Protein AF-A0A7W1YIN0-F1 (afdb_monomer)

Sequence (105 aa):
MDLLVPATVGGTIFRVDLGMGLIERIEARDYLIAADALGPFGLPLRGDRISEDLLGLGQGPGQSAVIRHTAEVLAPGREPHWRWVDATRLAYRIHTKHLSTEPIP

Structure (mmCIF, N/CA/C/O backbone):
data_AF-A0A7W1YIN0-F1
#
_entry.id   AF-A0A7W1YIN0-F1
#
loop_
_atom_site.group_PDB
_atom_site.id
_atom_site.type_symbol
_atom_site.label_atom_id
_atom_site.label_alt_id
_atom_site.label_comp_id
_atom_site.label_asym_id
_atom_site.label_entity_id
_atom_site.label_seq_id
_atom_site.pdbx_PDB_ins_code
_atom_site.Cartn_x
_atom_site.Cartn_y
_atom_site.Cartn_z
_atom_site.occupancy
_atom_site.B_iso_or_equiv
_atom_site.auth_seq_id
_atom_site.auth_comp_id
_atom_site.auth_asym_id
_atom_site.auth_atom_id
_atom_site.pdbx_PDB_model_num
ATOM 1 N N . MET A 1 1 ? -15.145 -6.171 -1.110 1.00 68.75 1 MET A N 1
ATOM 2 C CA . MET A 1 1 ? -15.606 -5.506 0.123 1.00 68.75 1 MET A CA 1
ATOM 3 C C . MET A 1 1 ? -14.598 -4.422 0.386 1.00 68.75 1 MET A C 1
ATOM 5 O O . MET A 1 1 ? -13.413 -4.730 0.372 1.00 68.75 1 MET A O 1
ATOM 9 N N . ASP A 1 2 ? -15.063 -3.196 0.570 1.00 87.25 2 ASP A N 1
ATOM 10 C CA . ASP A 1 2 ? -14.174 -2.050 0.724 1.00 87.25 2 ASP A CA 1
ATOM 11 C C . ASP A 1 2 ? -14.016 -1.760 2.217 1.00 87.25 2 ASP A C 1
ATOM 13 O O . ASP A 1 2 ? -14.980 -1.871 2.980 1.00 87.25 2 ASP A O 1
ATOM 17 N N . LEU A 1 3 ? -12.794 -1.444 2.641 1.00 94.38 3 LEU A N 1
ATOM 18 C CA . LEU A 1 3 ? -12.453 -1.226 4.041 1.00 94.38 3 LEU A CA 1
ATOM 19 C C . LEU A 1 3 ? -11.709 0.101 4.185 1.00 94.38 3 LEU A C 1
ATOM 21 O O . LEU A 1 3 ? -10.665 0.303 3.568 1.00 94.38 3 LEU A O 1
ATOM 25 N N . LEU A 1 4 ? -12.248 0.999 5.010 1.00 96.19 4 LEU A N 1
ATOM 26 C CA . LEU A 1 4 ? -11.619 2.279 5.317 1.00 96.19 4 LEU A CA 1
ATOM 27 C C . LEU A 1 4 ? -10.745 2.129 6.564 1.00 96.19 4 LEU A C 1
ATOM 29 O O . LEU A 1 4 ? -11.253 1.823 7.642 1.00 96.19 4 LEU A O 1
ATOM 33 N N . VAL A 1 5 ? -9.440 2.358 6.417 1.00 95.94 5 VAL A N 1
ATOM 34 C CA . VAL A 1 5 ? -8.454 2.214 7.498 1.00 95.94 5 VAL A CA 1
ATOM 35 C C . VAL A 1 5 ? -7.465 3.376 7.509 1.00 95.94 5 VAL A C 1
ATOM 37 O O . VAL A 1 5 ? -7.158 3.926 6.449 1.00 95.94 5 VAL A O 1
ATOM 40 N N . PRO A 1 6 ? -6.912 3.738 8.679 1.00 96.31 6 PRO A N 1
ATOM 41 C CA . PRO A 1 6 ? -5.750 4.611 8.742 1.00 96.31 6 PRO A CA 1
ATOM 42 C C . PRO A 1 6 ? -4.542 3.953 8.065 1.00 96.31 6 PRO A C 1
ATOM 44 O O . PRO A 1 6 ? -4.260 2.774 8.285 1.00 96.31 6 PRO A O 1
ATOM 47 N N . ALA A 1 7 ? -3.798 4.735 7.288 1.00 96.94 7 ALA A N 1
ATOM 48 C CA . ALA A 1 7 ? -2.564 4.299 6.651 1.00 96.94 7 ALA A CA 1
ATOM 49 C C . ALA A 1 7 ? -1.504 5.401 6.722 1.00 96.94 7 ALA A C 1
ATOM 51 O O . ALA A 1 7 ? -1.819 6.589 6.672 1.00 96.94 7 ALA A O 1
ATOM 52 N N . THR A 1 8 ? -0.236 5.006 6.810 1.00 97.44 8 THR A N 1
ATOM 53 C CA . THR A 1 8 ? 0.902 5.913 6.613 1.00 97.44 8 THR A CA 1
ATOM 54 C C . THR A 1 8 ? 1.496 5.674 5.232 1.00 97.44 8 THR A C 1
ATOM 56 O O . THR A 1 8 ? 1.815 4.537 4.884 1.00 97.44 8 THR A O 1
ATOM 59 N N . VAL A 1 9 ? 1.677 6.737 4.450 1.00 97.38 9 VAL A N 1
ATOM 60 C CA . VAL A 1 9 ? 2.350 6.654 3.148 1.00 97.38 9 VAL A CA 1
ATOM 61 C C . VAL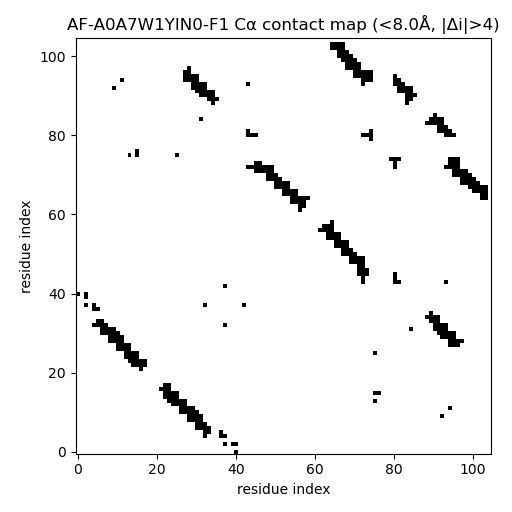 A 1 9 ? 3.850 6.479 3.366 1.00 97.38 9 VAL A C 1
ATOM 63 O O . VAL A 1 9 ? 4.494 7.293 4.026 1.00 97.38 9 VAL A O 1
ATOM 66 N N . GLY A 1 10 ? 4.401 5.409 2.803 1.00 96.88 10 GLY A N 1
ATOM 67 C CA . GLY A 1 10 ? 5.829 5.116 2.808 1.00 96.88 10 GLY A CA 1
ATOM 68 C C . GLY A 1 10 ? 6.403 5.035 1.398 1.00 96.88 10 GLY A C 1
ATOM 69 O O . GLY A 1 10 ? 5.719 5.276 0.402 1.00 96.88 10 GLY A O 1
ATOM 70 N N . GLY A 1 11 ? 7.674 4.648 1.318 1.00 97.12 11 GLY A N 1
ATOM 71 C CA . GLY A 1 11 ? 8.321 4.324 0.055 1.00 97.12 11 GLY A CA 1
ATOM 72 C C . GLY A 1 11 ? 9.388 3.247 0.208 1.00 97.12 11 GLY A C 1
ATOM 73 O O . GLY A 1 11 ? 10.038 3.126 1.257 1.00 97.12 11 GLY A O 1
ATOM 74 N N . THR A 1 12 ? 9.576 2.483 -0.864 1.00 97.06 12 THR A N 1
ATOM 75 C CA . THR A 1 12 ? 10.626 1.472 -0.995 1.00 97.06 12 THR A CA 1
ATOM 76 C C . THR A 1 12 ? 11.384 1.684 -2.297 1.00 97.06 12 THR A C 1
ATOM 78 O O . THR A 1 12 ? 10.801 1.919 -3.353 1.00 97.06 12 THR A O 1
ATOM 81 N N . ILE A 1 13 ? 12.711 1.589 -2.212 1.00 97.12 13 ILE A N 1
ATOM 82 C CA . ILE A 1 13 ? 13.597 1.557 -3.373 1.00 97.12 13 ILE A CA 1
ATOM 83 C C . ILE A 1 13 ? 13.941 0.095 -3.638 1.00 97.12 13 ILE A C 1
ATOM 85 O O . ILE A 1 13 ? 14.683 -0.521 -2.871 1.00 97.12 13 ILE A O 1
ATOM 89 N N . PHE A 1 14 ? 13.427 -0.446 -4.733 1.00 95.75 14 PHE A N 1
ATOM 90 C CA . PHE A 1 14 ? 13.776 -1.773 -5.216 1.00 95.75 14 PHE A CA 1
ATOM 91 C C . PHE A 1 14 ? 15.012 -1.711 -6.106 1.00 95.75 14 PHE A C 1
ATOM 93 O O . PHE A 1 14 ? 15.216 -0.748 -6.849 1.00 95.75 14 PHE A O 1
ATOM 100 N N . ARG A 1 15 ? 15.828 -2.763 -6.038 1.00 95.31 15 ARG A N 1
ATOM 101 C CA . ARG A 1 15 ? 16.924 -3.017 -6.975 1.00 95.31 15 ARG A CA 1
ATOM 102 C C . ARG A 1 15 ? 16.685 -4.380 -7.601 1.00 95.31 15 ARG A C 1
ATOM 104 O O . ARG A 1 15 ? 16.817 -5.389 -6.916 1.00 95.31 15 ARG A O 1
ATOM 111 N N . VAL A 1 16 ? 16.297 -4.394 -8.868 1.00 94.56 16 VAL A N 1
ATOM 112 C CA . VAL A 1 16 ? 15.968 -5.616 -9.603 1.00 94.56 16 VAL A CA 1
ATOM 113 C C . VAL A 1 16 ? 17.105 -5.916 -10.568 1.00 94.56 16 VAL A C 1
ATOM 115 O O . VAL A 1 16 ? 17.467 -5.070 -11.380 1.00 94.56 16 VAL A O 1
ATOM 118 N N . ASP A 1 17 ? 17.682 -7.111 -10.466 1.00 93.94 17 ASP A N 1
ATOM 119 C CA . ASP A 1 17 ? 18.659 -7.599 -11.438 1.00 93.94 17 ASP A CA 1
ATOM 120 C C . ASP A 1 17 ? 17.924 -8.133 -12.672 1.00 93.94 17 ASP A C 1
ATOM 122 O O . ASP A 1 17 ? 17.121 -9.065 -12.573 1.00 93.94 17 ASP A O 1
ATOM 126 N N . LEU A 1 18 ? 18.174 -7.511 -13.824 1.00 90.56 18 LEU A N 1
ATOM 127 C CA . LEU A 1 18 ? 17.599 -7.891 -15.117 1.00 90.56 18 LEU A CA 1
ATOM 128 C C . LEU A 1 18 ? 18.532 -8.816 -15.920 1.00 90.56 18 LEU A C 1
ATOM 130 O O . LEU A 1 18 ? 18.221 -9.183 -17.054 1.00 90.56 18 LEU A O 1
ATOM 134 N N . GLY A 1 19 ? 19.663 -9.216 -15.335 1.00 91.81 19 GLY A N 1
ATOM 135 C CA . GLY A 1 19 ? 20.716 -9.993 -15.971 1.00 91.81 19 GLY A CA 1
ATOM 136 C C . GLY A 1 19 ? 21.725 -9.124 -16.723 1.00 91.81 19 GLY A C 1
ATOM 137 O O . GLY A 1 19 ? 21.573 -7.913 -16.866 1.00 91.81 19 GLY A O 1
ATOM 138 N N . MET A 1 20 ? 22.803 -9.752 -17.205 1.00 92.81 20 MET A N 1
ATOM 139 C CA . MET A 1 20 ? 23.884 -9.095 -17.969 1.00 92.81 20 MET A CA 1
ATOM 140 C C . MET A 1 20 ? 24.531 -7.888 -17.258 1.00 92.81 20 MET A C 1
ATOM 142 O O . MET A 1 20 ? 25.111 -7.021 -17.905 1.00 92.81 20 MET A O 1
ATOM 146 N N . GLY A 1 21 ? 24.443 -7.831 -15.926 1.00 92.56 21 GLY A N 1
ATOM 147 C CA . GLY A 1 21 ? 24.952 -6.715 -15.128 1.00 92.56 21 GLY A CA 1
ATOM 148 C C . GLY A 1 21 ? 24.054 -5.471 -15.119 1.00 92.56 21 GLY A C 1
ATOM 149 O O . GLY A 1 21 ? 24.492 -4.428 -14.637 1.00 92.56 21 GLY A O 1
ATOM 150 N N . LEU A 1 22 ? 22.816 -5.554 -15.625 1.00 95.12 22 LEU A N 1
ATOM 151 C CA . LEU A 1 22 ? 21.842 -4.465 -15.574 1.00 95.12 22 LEU A CA 1
ATOM 152 C C . LEU A 1 22 ? 21.020 -4.529 -14.280 1.00 95.12 22 LEU A C 1
ATOM 154 O O . LEU A 1 22 ? 20.257 -5.469 -14.065 1.00 95.12 22 LEU A O 1
ATOM 158 N N . ILE A 1 23 ? 21.130 -3.486 -13.454 1.00 95.06 23 ILE A N 1
ATOM 159 C CA . ILE A 1 23 ? 20.301 -3.305 -12.258 1.00 95.06 23 ILE A CA 1
ATOM 160 C C . ILE A 1 23 ? 19.313 -2.166 -12.490 1.00 95.06 23 ILE A C 1
ATOM 162 O O . ILE A 1 23 ? 19.711 -1.018 -12.692 1.00 95.06 23 ILE A O 1
ATOM 166 N N . GLU A 1 24 ? 18.025 -2.470 -12.397 1.00 95.19 24 GLU A N 1
ATOM 167 C CA . GLU A 1 24 ? 16.960 -1.475 -12.404 1.00 95.19 24 GLU A CA 1
ATOM 168 C C . GLU A 1 24 ? 16.679 -0.988 -10.979 1.00 95.19 24 GLU A C 1
ATOM 170 O O . GLU A 1 24 ? 16.514 -1.783 -10.049 1.00 95.19 24 GLU A O 1
ATOM 175 N N . ARG A 1 25 ? 16.619 0.335 -10.799 1.00 96.19 25 ARG A N 1
ATOM 176 C CA . ARG A 1 25 ? 16.252 0.978 -9.534 1.00 96.19 25 ARG A CA 1
ATOM 177 C C . ARG A 1 25 ? 14.844 1.549 -9.653 1.00 96.19 25 ARG A C 1
ATOM 179 O O . ARG A 1 25 ? 14.638 2.484 -10.419 1.00 96.19 25 ARG A O 1
ATOM 186 N N . ILE A 1 26 ? 13.913 1.030 -8.858 1.00 95.75 26 ILE A N 1
ATOM 187 C CA . ILE A 1 26 ? 12.502 1.439 -8.882 1.00 95.75 26 ILE A CA 1
ATOM 188 C C . ILE A 1 26 ? 12.144 2.049 -7.534 1.00 95.75 26 ILE A C 1
ATOM 190 O O . ILE A 1 26 ? 12.311 1.406 -6.500 1.00 95.75 26 ILE A O 1
ATOM 194 N N . GLU A 1 27 ? 11.637 3.277 -7.541 1.00 95.81 27 GLU A N 1
ATOM 195 C CA . GLU A 1 27 ? 11.060 3.915 -6.358 1.00 95.81 27 GLU A CA 1
ATOM 196 C C . GLU A 1 27 ? 9.548 3.701 -6.380 1.00 95.81 27 GLU A C 1
ATOM 198 O O . GLU A 1 27 ? 8.869 4.130 -7.313 1.00 95.81 27 GLU A O 1
ATOM 203 N N . ALA A 1 28 ? 9.023 3.008 -5.374 1.00 95.06 28 ALA A N 1
ATOM 204 C CA . ALA A 1 28 ? 7.600 2.728 -5.262 1.00 95.06 28 ALA A CA 1
ATOM 205 C C . ALA A 1 28 ? 7.026 3.345 -3.989 1.00 95.06 28 ALA A C 1
ATOM 207 O O . AL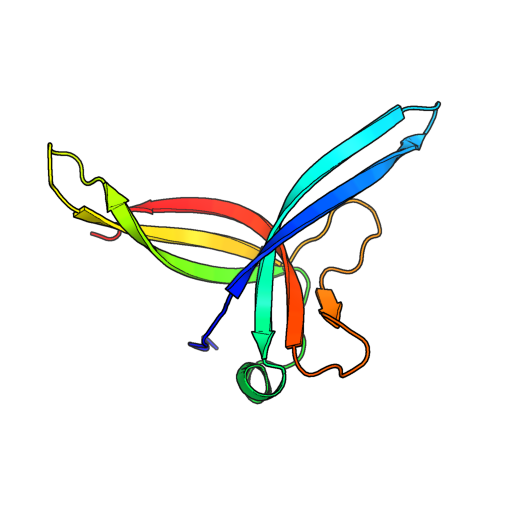A A 1 28 ? 7.668 3.343 -2.935 1.00 95.06 28 ALA A O 1
ATOM 208 N N . ARG A 1 29 ? 5.791 3.837 -4.101 1.00 97.19 29 ARG A N 1
ATOM 209 C CA . ARG A 1 29 ? 4.965 4.236 -2.963 1.00 97.19 29 ARG A CA 1
ATOM 210 C C . ARG A 1 29 ? 4.461 2.984 -2.252 1.00 97.19 29 ARG A C 1
ATOM 212 O O . ARG A 1 29 ? 4.008 2.038 -2.897 1.00 97.19 29 ARG A O 1
ATOM 219 N N . ASP A 1 30 ? 4.485 3.022 -0.930 1.00 98.06 30 ASP A N 1
ATOM 220 C CA . ASP A 1 30 ? 3.947 1.970 -0.077 1.00 98.06 30 ASP A CA 1
ATOM 221 C C . ASP A 1 30 ? 2.859 2.522 0.843 1.00 98.06 30 ASP A C 1
ATOM 223 O O . ASP A 1 30 ? 2.802 3.725 1.114 1.00 98.06 30 ASP A O 1
ATOM 227 N N . TYR A 1 31 ? 2.064 1.618 1.405 1.00 98.19 31 TYR A N 1
ATOM 228 C CA . TYR A 1 31 ? 1.118 1.929 2.470 1.00 98.19 31 TYR A CA 1
ATOM 229 C C . TYR A 1 31 ? 1.420 1.074 3.694 1.00 98.19 31 TYR A C 1
ATOM 231 O O . TYR A 1 31 ? 1.493 -0.152 3.609 1.00 98.19 31 TYR A O 1
ATOM 239 N N . LEU A 1 32 ? 1.629 1.728 4.834 1.00 98.31 32 LEU A N 1
ATOM 240 C CA . LEU A 1 32 ? 1.807 1.080 6.124 1.00 98.31 32 LEU A CA 1
ATOM 241 C C . LEU A 1 32 ? 0.464 1.062 6.846 1.00 98.31 32 LEU A C 1
ATOM 243 O O . LEU A 1 32 ? -0.070 2.125 7.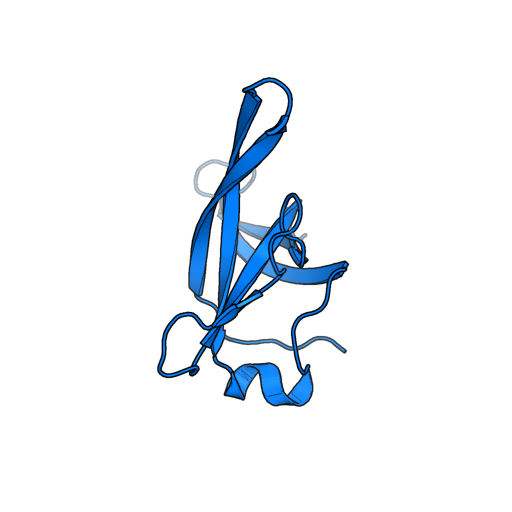163 1.00 98.31 32 LEU A O 1
ATOM 247 N N . ILE A 1 33 ? -0.069 -0.131 7.094 1.00 98.00 33 ILE A N 1
ATOM 248 C CA . ILE A 1 33 ? -1.391 -0.330 7.698 1.00 98.00 33 ILE A CA 1
ATOM 249 C C . ILE A 1 33 ? -1.254 -1.269 8.892 1.00 98.00 33 ILE A C 1
ATOM 251 O O . ILE A 1 33 ? -0.580 -2.298 8.803 1.00 98.00 33 ILE A O 1
ATOM 255 N N . ALA A 1 34 ? -1.884 -0.910 10.009 1.00 97.88 34 ALA A N 1
ATOM 256 C CA . ALA A 1 34 ? -1.902 -1.743 11.204 1.00 97.88 34 ALA A CA 1
ATOM 257 C C . ALA A 1 34 ? -2.568 -3.101 10.917 1.00 97.88 34 ALA A C 1
ATOM 259 O O . ALA A 1 34 ? -3.533 -3.199 10.155 1.00 97.88 34 ALA A O 1
ATOM 260 N N . ALA A 1 35 ? -2.018 -4.169 11.491 1.00 96.81 35 ALA A N 1
ATOM 261 C CA . ALA A 1 35 ? -2.449 -5.527 11.178 1.00 96.81 35 ALA A CA 1
ATOM 262 C C . ALA A 1 35 ? -3.873 -5.827 11.666 1.00 96.81 35 ALA A C 1
ATOM 264 O O . ALA A 1 35 ? -4.615 -6.550 11.003 1.00 96.81 35 ALA A O 1
ATOM 265 N N . ASP A 1 36 ? -4.255 -5.244 12.801 1.00 96.62 36 ASP A N 1
ATOM 266 C CA . ASP A 1 36 ? -5.601 -5.310 13.367 1.00 96.62 36 ASP A CA 1
ATOM 267 C C . ASP A 1 36 ? -6.632 -4.582 12.491 1.00 96.62 36 ASP A C 1
ATOM 269 O O . ASP A 1 36 ? -7.733 -5.093 12.283 1.00 96.62 36 ASP A O 1
ATOM 273 N N . ALA A 1 37 ? -6.253 -3.446 11.900 1.00 96.44 37 ALA A N 1
ATOM 274 C CA . ALA A 1 37 ? -7.098 -2.680 10.996 1.00 96.44 37 ALA A CA 1
ATOM 275 C C . ALA A 1 37 ? -7.447 -3.464 9.721 1.00 96.44 37 ALA A C 1
ATOM 277 O O . ALA A 1 37 ? -8.544 -3.293 9.204 1.00 96.44 37 ALA A O 1
ATOM 278 N N . LEU A 1 38 ? -6.572 -4.358 9.239 1.00 94.31 38 LEU A N 1
ATOM 279 C CA . LEU A 1 38 ? -6.851 -5.227 8.085 1.00 94.31 38 LEU A CA 1
ATOM 280 C C . LEU A 1 38 ? -7.611 -6.515 8.426 1.00 94.31 38 LEU A C 1
ATOM 282 O O . LEU A 1 38 ? -7.936 -7.264 7.509 1.00 94.31 38 LEU A O 1
ATOM 286 N N . GLY A 1 39 ? -7.927 -6.791 9.695 1.00 89.81 39 GLY A N 1
ATOM 287 C CA . GLY A 1 39 ? -8.548 -8.054 10.120 1.00 89.81 39 GLY A CA 1
ATOM 288 C C . GLY A 1 39 ? -9.724 -8.531 9.244 1.00 89.81 39 GLY A C 1
ATOM 289 O O . GLY A 1 39 ? -9.700 -9.680 8.8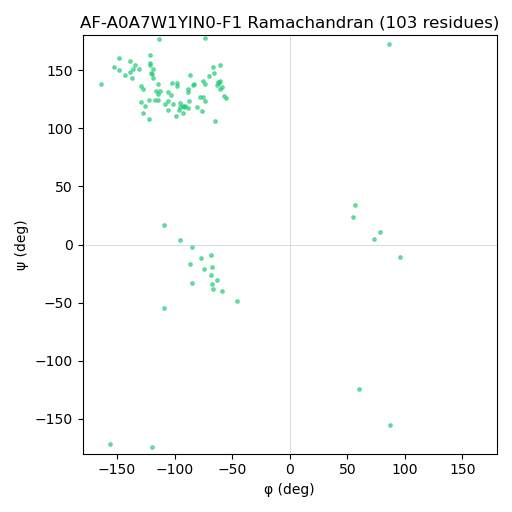03 1.00 89.81 39 GLY A O 1
ATOM 290 N N . PRO A 1 40 ? -10.715 -7.673 8.922 1.00 91.06 40 PRO A N 1
ATOM 291 C CA . PRO A 1 40 ? -11.835 -8.037 8.046 1.00 91.06 40 PRO A CA 1
ATOM 292 C C . PRO A 1 40 ? -11.455 -8.270 6.576 1.00 91.06 40 PRO A C 1
ATOM 294 O O . PRO A 1 40 ? -12.162 -8.986 5.871 1.00 91.06 40 PRO A O 1
ATOM 297 N N . PHE A 1 41 ? -10.377 -7.641 6.106 1.00 91.88 41 PHE A N 1
ATOM 298 C CA . PHE A 1 41 ? -9.895 -7.747 4.728 1.00 91.88 41 PHE A CA 1
ATOM 299 C C . PHE A 1 41 ? -8.994 -8.976 4.531 1.00 91.88 41 PHE A C 1
ATOM 301 O O . PHE A 1 41 ? -9.016 -9.605 3.477 1.00 91.88 41 PHE A O 1
ATOM 308 N N . GLY A 1 42 ? -8.236 -9.350 5.563 1.00 93.25 42 GLY A N 1
ATOM 309 C CA . GLY A 1 42 ? -7.231 -10.403 5.500 1.00 93.25 42 GLY A CA 1
ATOM 310 C C . GLY A 1 42 ? -5.870 -9.883 5.035 1.00 93.25 42 GLY A C 1
ATOM 311 O O . GLY A 1 42 ? -5.522 -8.718 5.229 1.00 93.25 42 GLY A O 1
ATOM 312 N N . LEU A 1 43 ? -5.060 -10.778 4.464 1.00 95.00 43 LEU A N 1
ATOM 313 C CA . LEU A 1 43 ? -3.742 -10.415 3.947 1.00 95.00 43 LEU A CA 1
ATOM 314 C C . LEU A 1 43 ? -3.880 -9.653 2.624 1.00 95.00 43 LEU A C 1
ATOM 316 O O . LEU A 1 43 ? -4.684 -10.072 1.794 1.00 95.00 43 LEU A O 1
ATOM 320 N N . PRO A 1 44 ? -3.062 -8.612 2.380 1.00 95.75 44 PRO A N 1
ATOM 321 C CA . PRO A 1 44 ? -2.982 -7.990 1.065 1.00 95.75 44 PRO A CA 1
ATOM 322 C C . PRO A 1 44 ? -2.553 -9.027 0.027 1.00 95.75 44 PRO A C 1
ATOM 324 O O . PRO A 1 44 ? -1.608 -9.778 0.275 1.00 95.75 44 PRO A O 1
ATOM 327 N N . LEU A 1 45 ? -3.208 -9.044 -1.128 1.00 96.06 45 LEU A N 1
ATOM 328 C CA . LEU A 1 45 ? -2.926 -9.928 -2.251 1.00 96.06 45 LEU A CA 1
ATOM 329 C C . LEU A 1 45 ? -2.604 -9.118 -3.505 1.00 96.06 45 LEU A C 1
ATOM 331 O O . LEU A 1 45 ? -3.033 -7.980 -3.683 1.00 96.06 45 LEU A O 1
ATOM 335 N N . ARG A 1 46 ? -1.846 -9.726 -4.422 1.00 97.19 46 ARG A N 1
ATOM 336 C CA . ARG A 1 46 ? -1.553 -9.115 -5.723 1.00 97.19 46 ARG A CA 1
ATOM 337 C C . ARG A 1 46 ? -2.856 -8.782 -6.460 1.00 97.19 46 ARG A C 1
ATOM 339 O O . ARG A 1 46 ? -3.657 -9.681 -6.706 1.00 97.19 46 ARG A O 1
ATOM 346 N N . GLY A 1 47 ? -2.998 -7.538 -6.909 1.00 97.44 47 GLY A N 1
ATOM 347 C CA . GLY A 1 47 ? -4.176 -7.068 -7.645 1.00 97.44 47 GLY A CA 1
ATOM 348 C C . GLY A 1 47 ? -5.228 -6.366 -6.783 1.00 97.44 47 GLY A C 1
ATOM 349 O O . GLY A 1 47 ? -6.117 -5.722 -7.345 1.00 97.44 47 GLY A O 1
ATOM 350 N N . ASP A 1 48 ? -5.112 -6.428 -5.452 1.00 97.62 48 ASP A N 1
ATOM 351 C CA . ASP A 1 48 ? -5.933 -5.613 -4.555 1.00 97.62 48 ASP A CA 1
ATOM 352 C C . ASP A 1 48 ? -5.703 -4.121 -4.821 1.00 97.62 48 ASP A C 1
ATOM 354 O O . ASP A 1 48 ? -4.649 -3.712 -5.319 1.00 97.62 48 ASP A O 1
ATOM 358 N N . ARG A 1 49 ? -6.696 -3.289 -4.495 1.00 97.62 49 ARG A N 1
ATOM 359 C CA . ARG A 1 49 ? -6.649 -1.845 -4.748 1.00 97.62 49 ARG A CA 1
ATOM 360 C C . ARG A 1 49 ? -6.619 -1.054 -3.453 1.00 97.62 49 ARG A C 1
ATOM 362 O O . ARG A 1 49 ? -7.372 -1.341 -2.529 1.00 97.62 49 ARG A O 1
ATOM 369 N N . ILE A 1 50 ? -5.790 -0.018 -3.440 1.00 97.50 50 ILE A N 1
ATOM 370 C CA . ILE A 1 50 ? -5.759 1.006 -2.399 1.00 97.50 50 ILE A CA 1
ATOM 371 C C . ILE A 1 50 ? -6.175 2.323 -3.044 1.00 97.50 50 ILE A C 1
ATOM 373 O O . ILE A 1 50 ? -5.570 2.748 -4.031 1.00 97.50 50 ILE A O 1
ATOM 377 N N . SER A 1 51 ? -7.201 2.956 -2.483 1.00 97.00 51 SER A N 1
ATOM 378 C CA . SER A 1 51 ? -7.640 4.299 -2.857 1.00 97.00 51 SER A CA 1
ATOM 379 C C . SER A 1 51 ? -7.420 5.252 -1.689 1.00 97.00 51 SER A C 1
ATOM 381 O O . SER A 1 51 ? -7.815 4.969 -0.561 1.00 97.00 51 SER A O 1
ATOM 383 N N . GLU A 1 52 ? -6.773 6.373 -1.974 1.00 95.31 52 GLU A N 1
ATOM 384 C CA . GLU A 1 52 ? -6.427 7.415 -1.015 1.00 95.31 52 GLU A CA 1
ATOM 385 C C . GLU A 1 52 ? -6.972 8.747 -1.530 1.00 95.31 52 GLU A C 1
ATOM 387 O O . GLU A 1 52 ? -6.585 9.202 -2.609 1.00 95.31 52 GLU A O 1
ATOM 392 N N . ASP A 1 53 ? -7.866 9.363 -0.760 1.00 94.44 53 ASP A N 1
ATOM 393 C CA . ASP A 1 53 ? -8.421 10.676 -1.078 1.00 94.44 53 ASP A CA 1
ATOM 394 C C . ASP A 1 53 ? -7.551 11.753 -0.414 1.00 94.44 53 ASP A C 1
ATOM 396 O O . ASP A 1 53 ? -7.375 11.783 0.805 1.00 94.44 53 ASP A O 1
ATOM 400 N N . LEU A 1 54 ? -6.972 12.625 -1.235 1.00 90.69 54 LEU A N 1
ATOM 401 C CA . LEU A 1 54 ? -5.998 13.645 -0.857 1.00 90.69 54 LEU A CA 1
ATOM 402 C C . LEU A 1 54 ? -6.530 15.035 -1.192 1.00 90.69 54 LEU A C 1
ATOM 404 O O . LEU A 1 54 ? -7.186 15.231 -2.213 1.00 90.69 54 LEU A O 1
ATOM 408 N N . LEU A 1 55 ? -6.179 16.032 -0.380 1.00 88.69 55 LEU A N 1
ATOM 409 C CA . LEU A 1 55 ? -6.334 17.430 -0.779 1.00 88.69 55 LEU A CA 1
ATOM 410 C C . LEU A 1 55 ? -5.223 17.789 -1.770 1.00 88.69 55 LEU A C 1
ATOM 412 O O . LEU A 1 55 ? -4.043 17.793 -1.420 1.00 88.69 55 LEU A O 1
ATOM 416 N N . GLY A 1 56 ? -5.608 18.084 -3.006 1.00 80.44 56 GLY A N 1
ATOM 417 C CA . GLY A 1 56 ? -4.733 18.590 -4.055 1.00 80.44 56 GLY A CA 1
ATOM 418 C C . GLY A 1 56 ? -5.082 20.015 -4.469 1.00 80.44 56 GLY A C 1
ATOM 419 O O . GLY A 1 56 ? -6.057 20.603 -4.001 1.00 80.44 56 GLY A O 1
ATOM 420 N N . LEU A 1 57 ? -4.283 20.576 -5.376 1.00 75.31 57 LEU A N 1
ATOM 421 C CA . LEU A 1 57 ? -4.572 21.875 -5.980 1.00 75.31 57 LEU A CA 1
ATOM 422 C C . LEU A 1 57 ? -5.694 21.717 -7.015 1.00 75.31 57 LEU A C 1
ATOM 424 O O . LEU A 1 57 ? -5.623 20.864 -7.899 1.00 75.31 57 LEU A O 1
ATOM 428 N N . GLY A 1 58 ? -6.737 22.529 -6.880 1.00 70.19 58 GLY A N 1
ATOM 429 C CA . GLY A 1 58 ? -7.825 22.634 -7.844 1.00 70.19 58 GLY A CA 1
ATOM 430 C C . GLY A 1 58 ? -7.406 23.385 -9.110 1.00 70.19 58 GLY A C 1
ATOM 431 O O . GLY A 1 58 ? -6.293 23.893 -9.225 1.00 70.19 58 GLY A O 1
ATOM 432 N N . GLN A 1 59 ? -8.328 23.487 -10.067 1.00 73.31 59 GLN A N 1
ATOM 433 C CA . GLN A 1 59 ? -8.076 24.090 -11.386 1.00 73.31 59 GLN A CA 1
ATOM 434 C C . GLN A 1 59 ? -7.829 25.616 -11.339 1.00 73.31 59 GLN A C 1
ATOM 436 O O . GLN A 1 59 ? -7.452 26.209 -12.347 1.00 73.31 59 GLN A O 1
ATOM 441 N N . GLY A 1 60 ? -8.045 26.266 -10.188 1.00 72.31 60 GLY A N 1
ATOM 442 C CA . GLY A 1 60 ? -7.855 27.704 -9.994 1.00 72.31 60 GLY A CA 1
ATOM 443 C C . GLY A 1 60 ? -6.851 28.044 -8.882 1.00 72.31 60 GLY A C 1
ATOM 444 O O . GLY A 1 60 ? -6.665 27.251 -7.955 1.00 72.31 60 GLY A O 1
ATOM 445 N N . PRO A 1 61 ? -6.229 29.239 -8.915 1.00 73.12 61 PRO A N 1
ATOM 446 C CA . PRO A 1 61 ? -5.323 29.696 -7.862 1.00 73.12 61 PRO A CA 1
ATOM 447 C C . PRO A 1 61 ? -6.008 29.667 -6.491 1.00 73.12 61 PRO A C 1
ATOM 449 O O . PRO A 1 61 ? -7.078 30.246 -6.316 1.00 73.12 61 PRO A O 1
ATOM 452 N N . GLY A 1 62 ? -5.398 28.987 -5.520 1.00 78.56 62 GLY A N 1
ATOM 453 C CA . GLY A 1 62 ? -5.933 28.880 -4.158 1.00 78.56 62 GLY A CA 1
ATOM 454 C C . GLY A 1 62 ? -7.148 27.958 -4.002 1.00 78.56 62 GLY A C 1
ATOM 455 O O . GLY A 1 62 ? -7.687 27.865 -2.902 1.00 78.56 62 GLY A O 1
ATOM 456 N N . GLN A 1 63 ? -7.578 27.257 -5.054 1.00 80.50 63 GLN A N 1
ATOM 457 C CA . GLN A 1 63 ? -8.608 26.229 -4.926 1.00 80.50 63 GLN A CA 1
ATOM 458 C C . GLN A 1 63 ? -7.970 24.919 -4.480 1.00 80.50 63 GLN A C 1
ATOM 460 O O . GLN A 1 63 ? -6.910 24.535 -4.970 1.00 80.50 63 GLN A O 1
ATOM 465 N N . SER A 1 64 ? -8.629 24.227 -3.556 1.00 84.69 64 SER A N 1
ATOM 466 C CA . SER A 1 64 ? -8.314 22.838 -3.231 1.00 84.69 64 SER A CA 1
ATOM 467 C C . SER A 1 64 ? -9.351 21.940 -3.890 1.00 84.69 64 SER A C 1
ATOM 469 O O . SER A 1 64 ? -10.536 22.269 -3.889 1.00 84.69 64 SER A O 1
ATOM 471 N N . ALA A 1 65 ? -8.907 20.824 -4.450 1.00 87.00 65 ALA A N 1
ATOM 472 C CA . ALA A 1 65 ? -9.773 19.768 -4.952 1.00 87.00 65 ALA A CA 1
ATOM 473 C C . ALA A 1 65 ? -9.448 18.474 -4.212 1.00 87.00 65 ALA A C 1
ATOM 475 O O . ALA A 1 65 ? -8.295 18.238 -3.847 1.00 87.00 65 ALA A O 1
ATOM 476 N N . VAL A 1 66 ? -10.454 17.630 -4.000 1.00 92.25 66 VAL A N 1
ATOM 477 C CA . VAL A 1 66 ? -10.194 16.267 -3.542 1.00 92.25 66 VAL A CA 1
ATOM 478 C C . VAL A 1 66 ? -9.728 15.460 -4.749 1.00 92.25 66 VAL A C 1
ATOM 480 O O . VAL A 1 66 ? -10.366 15.466 -5.800 1.00 92.25 66 VAL A O 1
ATOM 483 N N . ILE A 1 67 ? -8.587 14.800 -4.614 1.00 93.00 67 ILE A N 1
ATOM 484 C CA . ILE A 1 67 ? -7.983 13.953 -5.635 1.00 93.00 67 ILE A CA 1
ATOM 485 C C . ILE A 1 67 ? -7.954 12.532 -5.097 1.00 93.00 67 ILE A C 1
ATOM 487 O O . ILE A 1 67 ? -7.484 12.305 -3.985 1.00 93.00 67 ILE A O 1
ATOM 491 N N . ARG A 1 68 ? -8.398 11.571 -5.903 1.00 95.25 68 ARG A N 1
ATOM 492 C CA . ARG A 1 68 ? -8.244 10.151 -5.610 1.00 95.25 68 ARG A CA 1
ATOM 493 C C . ARG A 1 68 ? -6.967 9.629 -6.245 1.00 95.25 68 ARG A C 1
ATOM 495 O O . ARG A 1 68 ? -6.813 9.640 -7.466 1.00 95.25 68 ARG A O 1
ATOM 502 N N . HIS A 1 69 ? -6.064 9.135 -5.411 1.00 96.19 69 HIS A N 1
ATOM 503 C CA . HIS A 1 69 ? -4.923 8.340 -5.836 1.00 96.19 69 HIS A CA 1
ATOM 504 C C . HIS A 1 69 ? -5.279 6.858 -5.709 1.00 96.19 69 HIS A C 1
ATOM 506 O O . HIS A 1 69 ? -5.595 6.386 -4.618 1.00 96.19 69 HIS A O 1
ATOM 512 N N . THR A 1 70 ? -5.212 6.114 -6.813 1.00 97.69 70 THR A N 1
ATOM 513 C CA . THR A 1 70 ? -5.458 4.668 -6.830 1.00 97.69 70 THR A CA 1
ATOM 514 C C . THR A 1 70 ? -4.174 3.915 -7.146 1.00 97.69 70 THR A C 1
ATOM 516 O O . THR A 1 70 ? -3.467 4.229 -8.109 1.00 97.69 70 THR A O 1
ATOM 519 N N . ALA A 1 71 ? -3.886 2.890 -6.350 1.00 98.25 71 ALA A N 1
ATOM 520 C CA . ALA A 1 71 ? -2.740 2.012 -6.518 1.00 98.25 71 ALA A CA 1
ATOM 521 C C . ALA A 1 71 ? -3.153 0.533 -6.461 1.00 98.25 71 ALA A C 1
ATOM 523 O O . ALA A 1 71 ? -4.126 0.169 -5.802 1.00 98.25 71 ALA A O 1
ATOM 524 N N . GLU A 1 72 ? -2.404 -0.316 -7.162 1.00 98.38 72 GLU A N 1
ATOM 525 C CA . GLU A 1 72 ? -2.530 -1.776 -7.129 1.00 98.38 72 GLU A CA 1
ATOM 526 C C . GLU A 1 72 ? -1.486 -2.354 -6.177 1.00 98.38 72 GLU A C 1
ATOM 528 O O . GLU A 1 72 ? -0.319 -1.966 -6.245 1.00 98.38 72 GLU A O 1
ATOM 533 N N . VAL A 1 73 ? -1.871 -3.323 -5.348 1.00 98.44 73 VAL A N 1
ATOM 534 C CA . VAL A 1 73 ? -0.939 -4.137 -4.566 1.00 98.44 73 VAL A CA 1
ATOM 535 C C . VAL A 1 73 ? -0.094 -4.973 -5.525 1.00 98.44 73 VAL A C 1
ATOM 537 O O . VAL A 1 73 ? -0.563 -5.932 -6.146 1.00 98.44 73 VAL A O 1
ATOM 540 N N . LEU A 1 74 ? 1.166 -4.572 -5.676 1.00 97.88 74 LEU A N 1
ATOM 541 C CA . LEU A 1 74 ? 2.117 -5.150 -6.615 1.00 97.88 74 LEU A CA 1
ATOM 542 C C . LEU A 1 74 ? 3.537 -4.720 -6.238 1.00 97.88 74 LEU A C 1
ATOM 544 O O . LEU A 1 74 ? 3.779 -3.550 -5.950 1.00 97.88 74 LEU A O 1
ATOM 548 N N . ALA A 1 75 ? 4.484 -5.654 -6.316 1.00 96.50 75 ALA A N 1
ATOM 549 C CA . ALA A 1 75 ? 5.907 -5.369 -6.180 1.00 96.50 75 ALA A CA 1
ATOM 550 C C . ALA A 1 75 ? 6.669 -5.744 -7.466 1.00 96.50 75 ALA A C 1
ATOM 552 O O . ALA A 1 75 ? 6.242 -6.659 -8.182 1.00 96.50 75 ALA A O 1
ATOM 553 N N . PRO A 1 76 ? 7.784 -5.061 -7.784 1.00 95.12 76 PRO A N 1
ATOM 554 C CA . PRO A 1 76 ? 8.627 -5.411 -8.923 1.00 95.12 76 PRO A CA 1
ATOM 555 C C . PRO A 1 76 ? 9.341 -6.763 -8.780 1.00 95.12 76 PRO A C 1
ATOM 557 O O . PRO A 1 76 ? 9.684 -7.205 -7.684 1.00 95.12 76 PRO A O 1
ATOM 560 N N . GLY A 1 77 ? 9.650 -7.395 -9.916 1.00 90.56 77 GLY A N 1
ATOM 561 C CA . GLY A 1 77 ? 10.470 -8.607 -9.962 1.00 90.56 77 GLY A CA 1
ATOM 562 C C . GLY A 1 77 ? 9.871 -9.776 -9.172 1.00 90.56 77 GLY A C 1
ATOM 563 O O . GLY A 1 77 ? 8.754 -10.212 -9.439 1.00 90.56 77 GLY A O 1
ATOM 564 N N . ARG A 1 78 ? 10.650 -10.315 -8.226 1.00 90.62 78 ARG A N 1
ATOM 565 C CA . ARG A 1 78 ? 10.258 -11.436 -7.345 1.00 90.62 78 ARG A CA 1
ATOM 566 C C . ARG A 1 78 ? 10.044 -11.001 -5.896 1.00 90.62 78 ARG A C 1
ATOM 568 O O . ARG A 1 78 ? 10.060 -11.837 -4.994 1.00 90.62 78 ARG A O 1
ATOM 575 N N . GLU A 1 79 ? 9.890 -9.703 -5.678 1.00 94.81 79 GLU A N 1
ATOM 576 C CA . GLU A 1 79 ? 9.670 -9.147 -4.353 1.00 94.81 79 GLU A CA 1
ATOM 577 C C . GLU A 1 79 ? 8.272 -9.516 -3.838 1.00 94.81 79 GLU A C 1
ATOM 579 O O . GLU A 1 79 ? 7.322 -9.609 -4.623 1.00 94.81 79 GLU A O 1
ATOM 584 N N . PRO A 1 80 ? 8.107 -9.757 -2.526 1.00 96.00 80 PRO A N 1
ATOM 585 C CA . PRO A 1 80 ? 6.782 -9.955 -1.966 1.00 96.00 80 PRO A CA 1
ATOM 586 C C . PRO A 1 80 ? 5.989 -8.650 -2.093 1.00 96.00 80 PRO A C 1
ATOM 588 O O . PRO A 1 80 ? 6.556 -7.568 -2.008 1.00 96.00 80 PRO A O 1
ATOM 591 N N . HIS A 1 81 ? 4.674 -8.739 -2.277 1.00 97.12 81 HIS A N 1
ATOM 592 C CA . HIS A 1 81 ? 3.796 -7.569 -2.416 1.00 97.12 81 HIS A CA 1
ATOM 593 C C . HIS A 1 81 ? 3.498 -6.880 -1.074 1.00 97.12 81 HIS A C 1
ATOM 595 O O . HIS A 1 81 ? 3.008 -5.756 -1.050 1.00 97.12 81 HIS A O 1
ATOM 601 N N . TRP A 1 82 ? 3.848 -7.511 0.047 1.00 97.88 82 TRP A N 1
ATOM 602 C CA . TRP A 1 82 ? 3.899 -6.873 1.357 1.00 97.88 82 TRP A CA 1
ATOM 603 C C . TRP A 1 82 ? 4.991 -7.501 2.227 1.00 97.88 82 TRP A C 1
ATOM 605 O O . TRP A 1 82 ? 5.440 -8.624 1.986 1.00 97.88 82 TRP A O 1
ATOM 615 N N . ARG A 1 83 ? 5.409 -6.780 3.269 1.00 97.31 83 ARG A N 1
ATOM 616 C CA . ARG A 1 83 ? 6.288 -7.275 4.339 1.00 97.31 83 ARG A CA 1
ATOM 617 C C . ARG A 1 83 ? 5.805 -6.752 5.685 1.00 97.31 83 ARG A C 1
ATOM 619 O O . ARG A 1 83 ? 5.125 -5.731 5.746 1.00 97.31 83 ARG A O 1
ATOM 626 N N . TRP A 1 84 ? 6.176 -7.417 6.772 1.00 97.81 84 TRP A N 1
ATOM 627 C CA . TRP A 1 84 ? 6.074 -6.786 8.086 1.00 97.81 84 TRP A CA 1
ATOM 628 C C . TRP A 1 84 ? 6.963 -5.545 8.121 1.00 97.81 84 TRP A C 1
ATOM 630 O O . TRP A 1 84 ? 8.079 -5.579 7.600 1.00 97.81 84 TRP A O 1
ATOM 640 N N . VAL A 1 85 ? 6.469 -4.460 8.721 1.00 97.50 85 VAL A N 1
ATOM 641 C CA . VAL A 1 85 ? 7.261 -3.231 8.894 1.00 97.50 85 VAL A CA 1
ATOM 642 C C . VAL A 1 85 ? 8.528 -3.515 9.702 1.00 97.50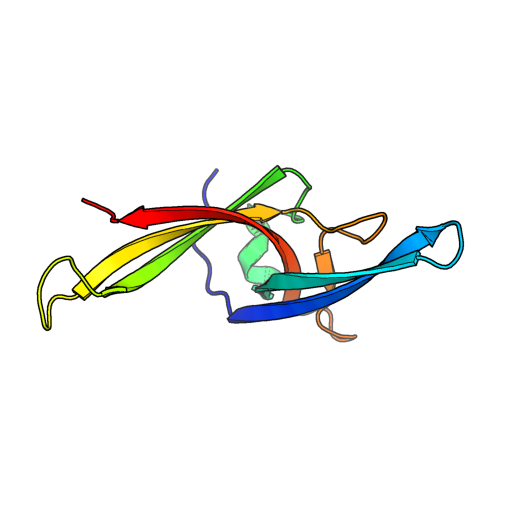 85 VAL A C 1
ATOM 644 O O . VAL A 1 85 ? 9.598 -3.016 9.361 1.00 97.50 85 VAL A O 1
ATOM 647 N N . ASP A 1 86 ? 8.414 -4.352 10.733 1.00 96.31 86 ASP A N 1
ATOM 648 C CA . ASP A 1 86 ? 9.506 -4.739 11.618 1.00 96.31 86 ASP A CA 1
ATOM 649 C C . ASP A 1 86 ? 9.233 -6.097 12.306 1.00 96.31 86 ASP A C 1
ATOM 651 O O . ASP A 1 86 ? 8.279 -6.816 11.986 1.00 96.31 86 ASP A O 1
ATOM 655 N N . ALA A 1 87 ? 10.091 -6.463 13.264 1.00 97.56 87 ALA A N 1
ATOM 656 C CA . ALA A 1 87 ? 10.006 -7.715 14.011 1.00 97.56 87 ALA A CA 1
ATOM 657 C C . ALA A 1 87 ? 8.787 -7.820 14.948 1.00 97.56 87 ALA A C 1
ATOM 659 O O . ALA A 1 87 ? 8.419 -8.935 15.315 1.00 97.56 87 ALA A O 1
ATOM 660 N N . THR A 1 88 ? 8.154 -6.702 15.322 1.00 97.56 88 THR A N 1
ATOM 661 C CA . THR A 1 88 ? 6.951 -6.692 16.172 1.00 97.56 88 THR A CA 1
ATOM 662 C C . THR A 1 88 ? 5.705 -7.132 15.413 1.00 97.56 88 THR A C 1
ATOM 664 O O . THR A 1 88 ? 4.750 -7.595 16.030 1.00 97.56 88 THR A O 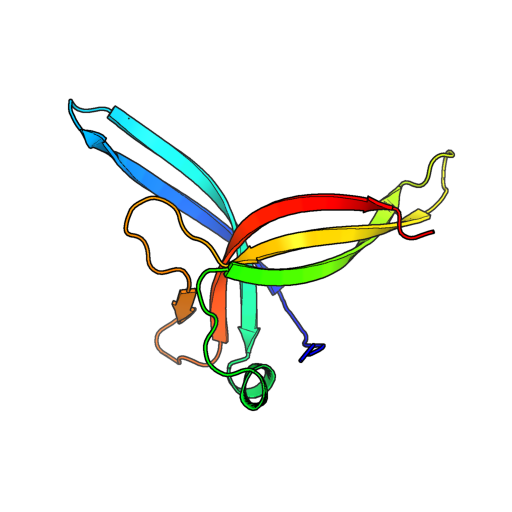1
ATOM 667 N N . ARG A 1 89 ? 5.732 -7.044 14.072 1.00 96.56 89 ARG A N 1
ATOM 668 C CA . ARG A 1 89 ? 4.647 -7.487 13.181 1.00 96.56 89 ARG A CA 1
ATOM 669 C C . ARG A 1 89 ? 3.298 -6.823 13.485 1.00 96.56 89 ARG A C 1
ATOM 671 O O . ARG A 1 89 ? 2.248 -7.433 13.318 1.00 96.56 89 ARG A O 1
ATOM 678 N N . LEU A 1 90 ? 3.327 -5.564 13.916 1.00 97.25 90 LEU A N 1
ATOM 679 C CA . LEU A 1 90 ? 2.115 -4.793 14.212 1.00 97.25 90 LEU A CA 1
ATOM 680 C C . LEU A 1 90 ? 1.534 -4.081 12.985 1.00 97.25 90 LEU A C 1
ATOM 682 O O . LEU A 1 90 ? 0.374 -3.678 13.001 1.00 97.25 90 LEU A O 1
ATOM 686 N N . ALA A 1 91 ? 2.314 -3.941 11.913 1.00 98.06 91 ALA A N 1
ATOM 687 C CA . ALA A 1 91 ? 1.874 -3.305 10.679 1.00 98.06 91 ALA A CA 1
ATOM 688 C C . ALA A 1 91 ? 2.451 -3.996 9.442 1.00 98.06 91 ALA A C 1
ATOM 690 O O . ALA A 1 91 ? 3.598 -4.461 9.432 1.00 98.06 91 ALA A O 1
ATOM 691 N N . TYR A 1 92 ? 1.653 -4.008 8.382 1.00 98.25 92 TYR A N 1
ATOM 692 C CA . TYR A 1 92 ? 2.061 -4.400 7.042 1.00 98.25 92 TYR A CA 1
ATOM 693 C C . TYR A 1 92 ? 2.598 -3.182 6.301 1.00 98.25 92 TYR A C 1
ATOM 695 O O . TYR A 1 92 ? 1.953 -2.141 6.296 1.00 98.25 92 TYR A O 1
ATOM 703 N N . ARG A 1 93 ? 3.744 -3.318 5.633 1.00 98.44 93 ARG A N 1
ATOM 704 C CA . ARG A 1 93 ? 4.162 -2.445 4.534 1.00 98.44 93 ARG A CA 1
ATOM 705 C C . ARG A 1 93 ? 3.697 -3.094 3.239 1.00 98.44 93 ARG A C 1
ATOM 707 O O . ARG A 1 93 ? 4.195 -4.161 2.887 1.00 98.44 93 ARG A O 1
ATOM 714 N N . ILE A 1 94 ? 2.758 -2.459 2.555 1.00 98.50 94 ILE A N 1
ATOM 715 C CA . ILE A 1 94 ? 2.162 -2.945 1.313 1.00 98.50 94 ILE A CA 1
ATOM 716 C C . ILE A 1 94 ? 2.805 -2.205 0.149 1.00 98.50 94 ILE A C 1
ATOM 718 O O . ILE A 1 94 ? 2.735 -0.978 0.085 1.00 98.50 94 ILE A O 1
ATOM 722 N N . HIS A 1 95 ? 3.430 -2.953 -0.752 1.00 98.44 95 HIS A N 1
ATOM 723 C CA . HIS A 1 95 ? 4.073 -2.420 -1.943 1.00 98.44 95 HIS A CA 1
ATOM 724 C C . HIS A 1 95 ? 3.054 -2.227 -3.051 1.00 98.44 95 HIS A C 1
ATOM 726 O O . HIS A 1 95 ? 2.190 -3.086 -3.265 1.00 98.44 95 HIS A O 1
ATOM 732 N N . THR A 1 96 ? 3.151 -1.096 -3.748 1.00 98.31 96 THR A N 1
ATOM 733 C CA . THR A 1 96 ? 2.157 -0.754 -4.759 1.00 98.31 96 THR A CA 1
ATOM 734 C C . THR A 1 96 ? 2.739 -0.250 -6.067 1.00 98.31 96 THR A C 1
ATOM 736 O O . THR A 1 96 ? 3.822 0.333 -6.131 1.00 98.31 96 THR A O 1
ATOM 739 N N . LYS A 1 97 ? 1.950 -0.436 -7.124 1.00 97.12 97 LYS A N 1
ATOM 740 C CA . LYS A 1 97 ? 2.109 0.230 -8.411 1.00 97.12 97 LYS A CA 1
ATOM 741 C C . LYS A 1 97 ? 1.026 1.297 -8.548 1.00 97.12 97 LYS A C 1
ATOM 743 O O . LYS A 1 97 ? -0.157 1.012 -8.374 1.00 97.12 97 LYS A O 1
ATOM 748 N N . HIS A 1 98 ? 1.426 2.508 -8.923 1.00 97.38 98 HIS A N 1
ATOM 749 C CA . HIS A 1 98 ? 0.490 3.579 -9.252 1.00 97.38 98 HIS A CA 1
ATOM 750 C C . HIS A 1 98 ? -0.422 3.195 -10.432 1.00 97.38 98 HIS A C 1
ATOM 752 O O . HIS A 1 98 ? 0.071 2.703 -11.451 1.00 97.38 98 HIS A O 1
ATOM 758 N N . LEU A 1 99 ? -1.731 3.441 -10.305 1.00 97.69 99 LEU A N 1
ATOM 759 C CA . LEU A 1 99 ? -2.699 3.258 -11.389 1.00 97.69 99 LEU A CA 1
ATOM 760 C C . LEU A 1 99 ? -3.220 4.592 -11.923 1.00 97.69 99 LEU A C 1
ATOM 762 O O . LEU A 1 99 ? -3.145 4.827 -13.128 1.00 97.69 99 LEU A O 1
ATOM 766 N N . SER A 1 100 ? -3.757 5.445 -11.050 1.00 96.75 100 SER A N 1
ATOM 767 C CA . SER A 1 100 ? -4.333 6.728 -11.453 1.00 96.75 100 SER A CA 1
ATO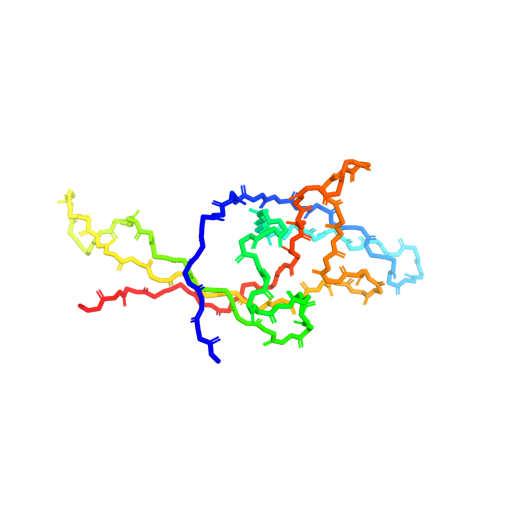M 768 C C . SER A 1 100 ? -4.278 7.773 -10.345 1.00 96.75 100 SER A C 1
ATOM 770 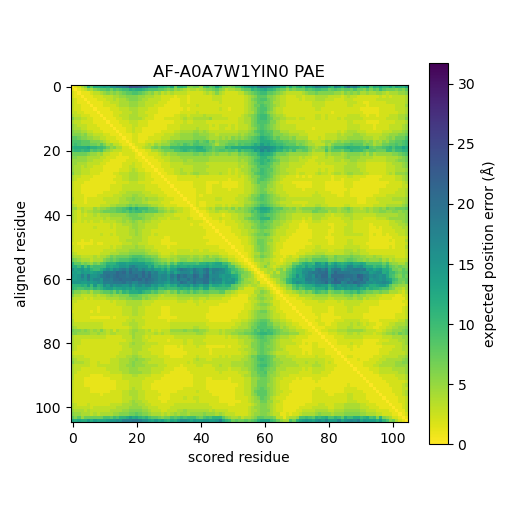O O . SER A 1 100 ? -4.286 7.458 -9.154 1.00 96.75 100 SER A O 1
ATOM 772 N N . THR A 1 101 ? -4.239 9.033 -10.767 1.00 94.81 101 THR A N 1
ATOM 773 C CA . THR A 1 101 ? -4.491 10.207 -9.931 1.00 94.81 101 THR A CA 1
ATOM 774 C C . THR A 1 101 ? -5.551 11.025 -10.645 1.00 94.81 101 THR A C 1
ATOM 776 O O . THR A 1 101 ? -5.290 11.527 -11.739 1.00 94.81 101 THR A O 1
ATOM 779 N N . GLU A 1 102 ? -6.741 11.135 -10.067 1.00 92.94 102 GLU A N 1
ATOM 780 C CA . GLU A 1 102 ? -7.872 11.802 -10.716 1.00 92.94 102 GLU A CA 1
ATOM 781 C C . GLU A 1 102 ? -8.634 12.710 -9.742 1.00 92.94 102 GLU A C 1
ATOM 783 O O . GLU A 1 102 ? -8.751 12.376 -8.561 1.00 92.94 102 GLU A O 1
ATOM 788 N N . PRO A 1 103 ? -9.144 13.870 -10.192 1.00 90.56 103 PRO A N 1
ATOM 789 C CA . PRO A 1 103 ? -10.039 14.687 -9.380 1.00 90.56 103 PRO A CA 1
ATOM 790 C C . PRO A 1 103 ? -11.331 13.928 -9.064 1.00 90.56 103 PRO A C 1
ATOM 792 O O . PRO A 1 103 ? -11.894 13.272 -9.942 1.00 90.56 103 PRO A O 1
ATOM 795 N N . ILE A 1 104 ? -11.827 14.063 -7.836 1.00 84.94 104 ILE A N 1
ATOM 796 C CA . ILE A 1 104 ? -13.175 13.626 -7.470 1.00 84.94 104 ILE A CA 1
ATOM 797 C C . ILE A 1 104 ? -14.132 14.794 -7.767 1.00 84.94 104 ILE A C 1
ATOM 799 O O . ILE A 1 104 ? -13.865 15.894 -7.273 1.00 84.94 104 ILE A O 1
ATOM 803 N N . PRO A 1 105 ? -15.180 14.592 -8.592 1.00 71.56 105 PRO A N 1
ATOM 804 C CA . PRO A 1 105 ? -16.176 15.621 -8.900 1.00 71.56 105 PRO A CA 1
ATOM 805 C C . PRO A 1 105 ? -16.919 16.160 -7.675 1.00 71.56 105 PRO A C 1
ATOM 807 O O . PRO A 1 105 ? -17.145 15.375 -6.724 1.00 71.56 105 PRO A O 1
#

Mean predicted aligned error: 4.25 Å

Secondary structure (DSSP, 8-state):
-------EEEEEEEEEE-STT-EEEEEEEEEEEETTTTTTT-S--TT-EEEEEEEEE-SSTT-EEEEEEEEEE--STT--SEEESSTT--EEEEEEEEEEEEE--

pLDDT: mean 93.38, std 6.91, range [68.75, 98.5]

Foldseek 3Di:
DDADFDWDKDWDWDWDDPDPPDTDTDIFIKIKGFPVSCVVVPDQDFFDKDWDWDFDDDPDVPDTFTKIWMWTQDDPDPDDQWDQPDPVSRIITGTTDTDDIGTDD

Nearest PDB structures (foldseek):
  8k37-assembly1_M  TM=5.813E-01  e=2.206E-01  Escherichia phage Lambda

Radius of gyration: 15.84 Å; Cα contacts (8 Å, 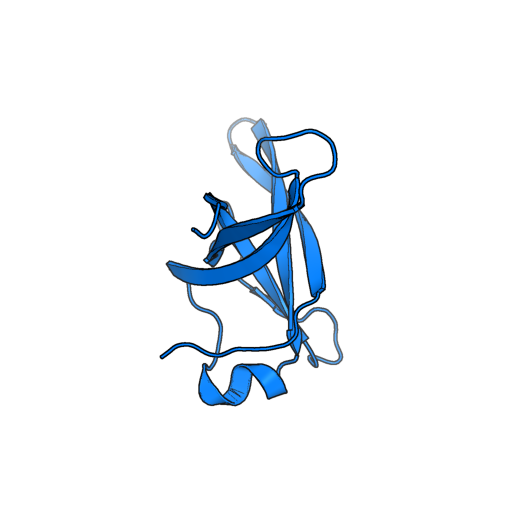|Δi|>4): 217; chains: 1; bounding box: 41×41×34 Å

Solvent-accessible surface area (backbone atoms only — not comparable to full-atom values): 6332 Å² total; per-residue (Å²): 138,89,82,92,66,78,66,45,84,46,71,48,78,47,78,43,78,77,54,98,86,42,71,48,78,45,83,33,55,26,40,36,31,46,46,74,73,32,58,94,76,51,78,92,48,80,72,41,78,50,78,46,82,41,88,39,80,31,101,48,92,94,36,72,29,48,26,39,38,34,29,31,28,35,43,70,88,88,51,66,40,54,45,58,71,52,94,84,56,60,28,37,34,35,29,28,40,85,72,49,77,44,79,58,132